Protein AF-A0A2P5VY56-F1 (afdb_monomer)

Radi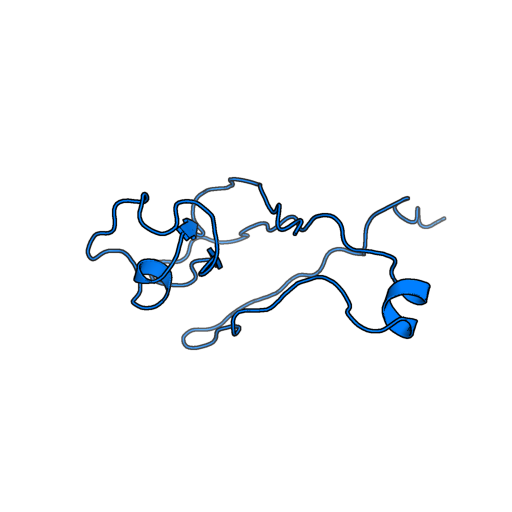us of gyration: 15.64 Å; Cα contacts (8 Å, |Δi|>4): 92; chains: 1; bounding box: 47×25×35 Å

pLDDT: mean 77.49, std 16.26, range [36.97, 93.0]

Organism: Gossypium barbadense (NCBI:txid3634)

Foldseek 3Di:
DDDDDPQDDPDDDDDDDPPDDDDDDDPFDPDPVCCVVRNGDQFDWDAQPDADQADPKDFDLPDDCQVVDDDDPRHDPRSNNGPIDHSVDPDDDDGDDD

Sequence (98 aa):
MAHQPENGESMQILHYENGQKYEPHFNYFHDKANQELGGHRIATVLMYLSDVKSGGETVFPNAEGKLSQPKDDSWSDCAKNGYADHTDLLEEFSFDSS

Structure (mmCIF, N/CA/C/O backbone):
data_AF-A0A2P5VY56-F1
#
_entry.id   AF-A0A2P5VY56-F1
#
loop_
_atom_site.group_PDB
_atom_site.id
_atom_site.type_symbol
_atom_site.label_atom_id
_atom_site.label_alt_id
_atom_site.label_comp_id
_atom_site.label_asym_id
_atom_site.label_entity_id
_atom_site.label_seq_id
_atom_site.pdbx_PDB_ins_code
_atom_site.Cartn_x
_atom_site.Cartn_y
_atom_site.Cartn_z
_atom_site.occupancy
_atom_site.B_iso_or_equiv
_atom_site.auth_seq_id
_atom_site.auth_comp_id
_atom_site.auth_asym_id
_atom_site.auth_atom_id
_atom_site.pdbx_PDB_model_num
ATOM 1 N N . MET A 1 1 ? 30.411 -16.830 -6.931 1.00 41.31 1 MET A N 1
ATOM 2 C CA . MET A 1 1 ? 29.624 -16.194 -8.006 1.00 41.31 1 MET A CA 1
ATOM 3 C C . MET A 1 1 ? 28.291 -15.810 -7.398 1.00 41.31 1 MET A C 1
ATOM 5 O O . MET A 1 1 ? 27.598 -16.703 -6.933 1.00 41.31 1 MET A O 1
ATOM 9 N N . ALA A 1 2 ? 27.988 -14.517 -7.288 1.00 51.44 2 ALA A N 1
ATOM 10 C CA . ALA A 1 2 ? 26.650 -14.084 -6.899 1.00 51.44 2 ALA A CA 1
ATOM 11 C C . ALA A 1 2 ? 25.732 -14.314 -8.105 1.00 51.44 2 ALA A C 1
ATOM 13 O O . ALA A 1 2 ? 26.028 -13.838 -9.199 1.00 51.44 2 ALA A O 1
ATOM 14 N N . HIS A 1 3 ? 24.690 -15.118 -7.920 1.00 57.75 3 HIS A N 1
ATOM 15 C CA . HIS A 1 3 ? 23.650 -15.310 -8.919 1.00 57.75 3 HIS A CA 1
ATOM 16 C C . HIS A 1 3 ? 22.859 -14.002 -8.992 1.00 57.75 3 HIS A C 1
ATOM 18 O O . HIS A 1 3 ? 22.234 -13.623 -8.002 1.00 57.75 3 HIS A O 1
ATOM 24 N N . GLN A 1 4 ? 22.958 -13.269 -10.102 1.00 56.81 4 GLN A N 1
ATOM 25 C CA . GLN A 1 4 ? 22.040 -12.158 -10.323 1.00 56.81 4 GLN A CA 1
ATOM 26 C C . GLN A 1 4 ? 20.691 -12.748 -10.744 1.00 56.81 4 GLN A C 1
ATOM 28 O O . GLN A 1 4 ? 20.676 -13.571 -11.663 1.00 56.81 4 GLN A O 1
ATOM 33 N N . PRO A 1 5 ? 19.590 -12.402 -10.058 1.00 63.72 5 PRO A N 1
ATOM 34 C CA . PRO A 1 5 ? 18.260 -12.839 -10.462 1.00 63.72 5 PRO A CA 1
ATOM 35 C C . PRO A 1 5 ? 17.980 -12.355 -11.884 1.00 63.72 5 PRO A C 1
ATOM 37 O O . PRO A 1 5 ? 18.254 -11.205 -12.215 1.00 63.72 5 PRO A O 1
ATOM 40 N N . GLU A 1 6 ? 17.457 -13.242 -12.728 1.00 68.88 6 GLU A N 1
ATOM 41 C CA . GLU A 1 6 ? 17.386 -12.983 -14.170 1.00 68.88 6 GLU A CA 1
ATOM 42 C C . GLU A 1 6 ? 16.414 -11.841 -14.527 1.00 68.88 6 GLU A C 1
ATOM 44 O O . GLU A 1 6 ? 16.596 -11.207 -15.556 1.00 68.88 6 GLU A O 1
ATOM 49 N N . ASN A 1 7 ? 15.434 -11.546 -13.658 1.00 76.25 7 ASN A N 1
ATOM 50 C CA . ASN A 1 7 ? 14.363 -10.566 -13.897 1.00 76.25 7 ASN A CA 1
ATOM 51 C C . ASN A 1 7 ? 13.914 -9.805 -12.627 1.00 76.25 7 ASN A C 1
ATOM 53 O O . ASN A 1 7 ? 12.855 -9.180 -12.625 1.00 76.25 7 ASN A O 1
ATOM 57 N N . GLY A 1 8 ? 14.657 -9.909 -11.521 1.00 71.31 8 GLY A N 1
ATOM 58 C CA . GLY A 1 8 ? 14.259 -9.354 -10.224 1.00 71.31 8 GLY A CA 1
ATOM 59 C C . GLY A 1 8 ? 15.241 -8.308 -9.717 1.00 71.31 8 GLY A C 1
ATOM 60 O O . GLY A 1 8 ? 16.444 -8.420 -9.926 1.00 71.31 8 GLY A O 1
ATOM 61 N N . GLU A 1 9 ? 14.742 -7.308 -9.001 1.00 78.25 9 GLU A N 1
ATOM 62 C CA . GLU A 1 9 ? 15.606 -6.444 -8.200 1.00 78.25 9 GLU A CA 1
ATOM 63 C C . GLU A 1 9 ? 15.993 -7.143 -6.887 1.00 78.25 9 GLU A C 1
ATOM 65 O O . GLU A 1 9 ? 15.330 -8.079 -6.431 1.00 78.25 9 GLU A O 1
ATOM 70 N N . SER A 1 10 ? 17.075 -6.683 -6.255 1.00 82.12 10 SER A N 1
ATOM 71 C CA . SER A 1 10 ? 17.402 -7.102 -4.889 1.00 82.12 10 SER A CA 1
ATOM 72 C C . SER A 1 10 ? 16.243 -6.785 -3.942 1.00 82.12 10 SER A C 1
ATOM 74 O O . SER A 1 10 ? 15.647 -5.711 -4.025 1.00 82.12 10 SER A O 1
ATOM 76 N N . MET A 1 11 ? 15.968 -7.693 -3.002 1.00 84.19 11 MET A N 1
ATOM 77 C CA . MET A 1 11 ? 14.924 -7.502 -1.994 1.00 84.19 11 MET A CA 1
ATOM 78 C C . MET A 1 11 ? 15.148 -6.209 -1.204 1.00 84.19 11 MET A C 1
ATOM 80 O O . MET A 1 11 ? 16.250 -5.950 -0.715 1.00 84.19 11 MET A O 1
ATOM 84 N N . GLN A 1 12 ? 14.082 -5.430 -1.050 1.00 85.56 12 GLN A N 1
ATOM 85 C CA . GLN A 1 12 ? 14.060 -4.236 -0.215 1.00 85.56 12 GLN A CA 1
ATOM 86 C C . GLN A 1 12 ? 13.240 -4.514 1.044 1.00 85.56 12 GLN A C 1
ATOM 88 O O . GLN A 1 12 ? 12.172 -5.115 0.969 1.00 85.56 12 GLN A O 1
ATOM 93 N N . ILE A 1 13 ? 13.750 -4.079 2.198 1.00 87.94 13 ILE A N 1
ATOM 94 C CA . ILE A 1 13 ? 13.060 -4.184 3.486 1.00 87.94 13 ILE A CA 1
ATOM 95 C C . ILE A 1 13 ? 12.761 -2.769 3.968 1.00 87.94 13 ILE A C 1
ATOM 97 O O . ILE A 1 13 ? 13.668 -1.943 4.083 1.00 87.94 13 ILE A O 1
ATOM 101 N N . LEU A 1 14 ? 11.490 -2.510 4.257 1.00 90.19 14 LEU A N 1
ATOM 102 C CA . LEU A 1 14 ? 10.999 -1.245 4.789 1.00 90.19 14 LEU A CA 1
ATOM 103 C C . LEU A 1 14 ? 10.384 -1.493 6.166 1.00 90.19 14 LEU A C 1
ATOM 105 O O . LEU A 1 14 ? 9.723 -2.505 6.383 1.00 90.19 14 LEU A O 1
ATOM 109 N N . HIS A 1 15 ? 10.610 -0.565 7.091 1.00 91.94 15 HIS A N 1
ATOM 110 C CA . HIS A 1 15 ? 10.036 -0.597 8.431 1.00 91.94 15 HIS A CA 1
ATOM 111 C C . HIS A 1 15 ? 9.410 0.763 8.719 1.00 91.94 15 HIS A C 1
ATOM 113 O O . HIS A 1 15 ? 10.086 1.786 8.606 1.00 91.94 15 HIS A O 1
ATOM 119 N N . TYR A 1 16 ? 8.124 0.752 9.061 1.00 91.38 16 TYR A N 1
ATOM 120 C CA . TYR A 1 16 ? 7.348 1.947 9.362 1.00 91.38 16 TYR A CA 1
ATOM 121 C C . TYR A 1 16 ? 7.058 2.019 10.859 1.00 91.38 16 TYR A C 1
ATOM 123 O O . TYR A 1 16 ? 6.596 1.054 11.463 1.00 91.38 16 TYR A O 1
ATOM 131 N N . GLU A 1 17 ? 7.302 3.186 11.443 1.00 92.38 17 GLU A N 1
ATOM 132 C CA . GLU A 1 17 ? 6.902 3.520 12.806 1.00 92.38 17 GLU A CA 1
ATOM 133 C C . GLU A 1 17 ? 5.511 4.169 12.843 1.00 92.38 17 GLU A C 1
ATOM 135 O O . GLU A 1 17 ? 4.974 4.627 11.832 1.00 92.38 17 GLU A O 1
ATOM 140 N N . ASN A 1 18 ? 4.929 4.263 14.040 1.00 91.81 18 ASN A N 1
ATOM 141 C CA . ASN A 1 18 ? 3.628 4.898 14.236 1.00 91.81 18 ASN A CA 1
ATOM 142 C C . ASN A 1 18 ? 3.598 6.327 13.670 1.00 91.81 18 ASN A C 1
ATOM 144 O O . ASN A 1 18 ? 4.415 7.176 14.026 1.00 91.81 18 ASN A O 1
ATOM 148 N N . GLY A 1 19 ? 2.603 6.599 12.826 1.00 90.62 19 GLY A N 1
ATOM 149 C CA . GLY A 1 19 ? 2.416 7.895 12.170 1.00 90.62 19 GLY A CA 1
ATOM 150 C C . GLY A 1 19 ? 3.206 8.065 10.871 1.00 90.62 19 GLY A C 1
ATOM 151 O O . GLY A 1 19 ? 2.973 9.041 10.157 1.00 90.62 19 GLY A O 1
ATOM 152 N N . GLN A 1 20 ? 4.095 7.130 10.527 1.00 93.00 20 GLN A N 1
ATOM 153 C CA . GLN A 1 20 ? 4.708 7.097 9.207 1.00 93.00 20 GLN A CA 1
ATOM 154 C C . GLN A 1 20 ? 3.737 6.508 8.186 1.00 93.00 20 GLN A C 1
ATOM 156 O O . GLN A 1 20 ? 2.956 5.605 8.474 1.00 93.00 20 GLN A O 1
ATOM 161 N N . LYS A 1 21 ? 3.800 7.044 6.972 1.00 88.94 21 LYS A N 1
ATOM 162 C CA . LYS A 1 21 ? 3.038 6.575 5.821 1.00 88.94 21 LYS A CA 1
ATOM 163 C C . LYS A 1 21 ? 3.804 6.881 4.547 1.00 88.94 21 LYS A C 1
ATOM 165 O O . LYS A 1 21 ? 4.685 7.742 4.537 1.00 88.94 21 LYS A O 1
ATOM 170 N N . TYR A 1 22 ? 3.419 6.208 3.477 1.00 87.31 22 TYR A N 1
ATOM 171 C CA . TYR A 1 22 ? 3.838 6.549 2.129 1.00 87.31 22 TYR A CA 1
ATOM 172 C C . TYR A 1 22 ? 2.628 7.094 1.362 1.00 87.31 22 TYR A C 1
ATOM 174 O O . TYR A 1 22 ? 1.514 6.604 1.537 1.00 87.31 22 TYR A O 1
ATOM 182 N N . GLU A 1 23 ? 2.826 8.130 0.549 1.00 87.38 23 GLU A N 1
ATOM 183 C CA . GLU A 1 23 ? 1.750 8.656 -0.298 1.00 87.38 23 GLU A CA 1
ATOM 184 C C . GLU A 1 23 ? 1.523 7.738 -1.516 1.00 87.38 23 GLU A C 1
ATOM 186 O O . GLU A 1 23 ? 2.475 7.115 -1.997 1.00 87.38 23 GLU A O 1
ATOM 191 N N . PRO A 1 24 ? 0.294 7.630 -2.049 1.00 85.12 24 PRO A N 1
ATOM 192 C CA . PRO A 1 24 ? 0.029 6.799 -3.223 1.00 85.12 24 PRO A CA 1
ATOM 193 C C . PRO A 1 24 ? 0.964 7.136 -4.394 1.00 85.12 24 PRO A C 1
ATOM 195 O O . PRO A 1 24 ? 1.133 8.305 -4.745 1.00 85.12 24 PRO A O 1
ATOM 198 N N . HIS A 1 25 ? 1.568 6.115 -5.000 1.00 84.62 25 HIS A N 1
ATOM 199 C CA . HIS A 1 25 ? 2.524 6.261 -6.097 1.00 84.62 25 HIS A CA 1
ATOM 200 C C . HIS A 1 25 ? 2.483 5.055 -7.034 1.00 84.62 25 HIS A C 1
ATOM 202 O O . HIS A 1 25 ? 1.964 3.995 -6.687 1.00 84.62 25 HIS A O 1
ATOM 208 N N . PHE A 1 26 ? 3.063 5.230 -8.219 1.00 79.69 26 PHE A N 1
ATOM 209 C CA . PHE A 1 26 ? 3.329 4.137 -9.140 1.00 79.69 26 PHE A CA 1
ATOM 210 C C . PHE A 1 26 ? 4.732 3.582 -8.911 1.00 79.69 26 PHE A C 1
ATOM 212 O O . PHE A 1 26 ? 5.685 4.340 -8.725 1.00 79.69 26 PHE A O 1
ATOM 219 N N . ASN A 1 27 ? 4.863 2.258 -8.979 1.00 73.25 27 ASN A N 1
ATOM 2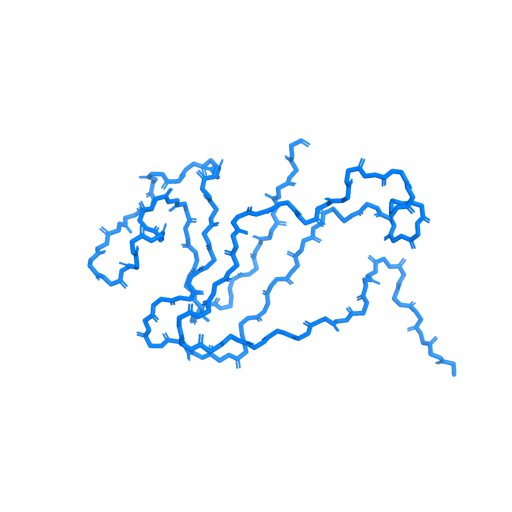20 C CA . ASN A 1 27 ? 6.151 1.587 -8.806 1.00 73.25 27 ASN A CA 1
ATOM 221 C C . AS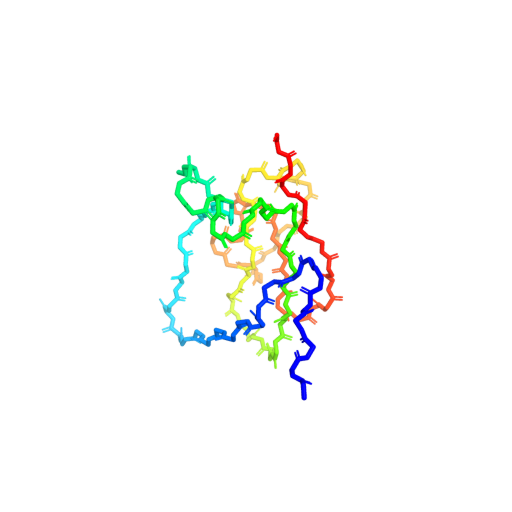N A 1 27 ? 7.001 1.564 -10.082 1.00 73.25 27 ASN A C 1
ATOM 223 O O . ASN A 1 27 ? 8.166 1.170 -10.004 1.00 73.25 27 ASN A O 1
ATOM 227 N N . TYR A 1 28 ? 6.456 1.973 -11.234 1.00 68.69 28 TYR A N 1
ATOM 228 C CA . TYR A 1 28 ? 7.174 2.025 -12.507 1.00 68.69 28 TYR A CA 1
ATOM 229 C C . TYR A 1 28 ? 7.843 3.385 -12.748 1.00 68.69 28 TYR A C 1
ATOM 231 O O . TYR A 1 28 ? 7.384 4.434 -12.296 1.00 68.69 28 TYR A O 1
ATOM 239 N N . PHE A 1 29 ? 8.942 3.368 -13.501 1.00 67.00 29 PHE A N 1
ATOM 240 C CA . PHE A 1 29 ? 9.680 4.576 -13.854 1.00 67.00 29 PHE A CA 1
ATOM 241 C C . PHE A 1 29 ? 9.057 5.273 -15.063 1.00 67.00 29 PHE A C 1
ATOM 243 O O . PHE A 1 29 ? 8.776 4.640 -16.083 1.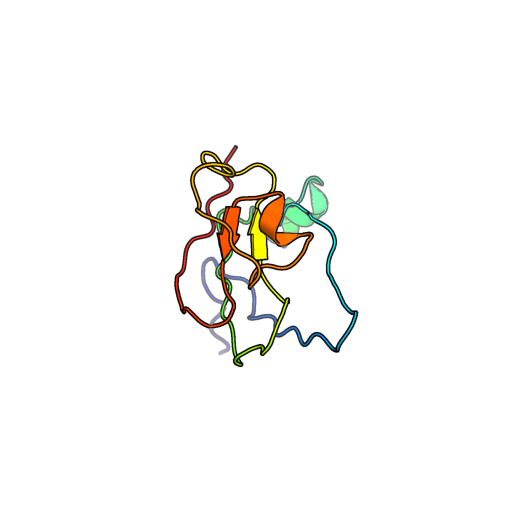00 67.00 29 PHE A O 1
ATOM 250 N N . HIS A 1 30 ? 8.890 6.592 -14.970 1.00 63.69 30 HIS A N 1
ATOM 251 C CA . HIS A 1 30 ? 8.464 7.431 -16.092 1.00 63.69 30 HIS A CA 1
ATOM 252 C C . HIS A 1 30 ? 9.637 7.923 -16.954 1.00 63.69 30 HIS A C 1
ATOM 254 O O . HIS A 1 30 ? 9.428 8.329 -18.098 1.00 63.69 30 HIS A O 1
ATOM 260 N N . ASP A 1 31 ? 10.862 7.921 -16.428 1.00 67.19 31 ASP A N 1
ATOM 261 C CA . ASP A 1 31 ? 12.038 8.448 -17.108 1.00 67.19 31 ASP A CA 1
ATOM 262 C C . ASP A 1 31 ? 12.858 7.343 -17.785 1.00 67.19 31 ASP A C 1
ATOM 264 O O . ASP A 1 31 ? 13.100 6.267 -17.238 1.00 67.19 31 ASP A O 1
ATOM 268 N N . LYS A 1 32 ? 13.325 7.637 -19.002 1.00 64.38 32 LYS A N 1
ATOM 269 C CA . LYS A 1 32 ? 14.074 6.678 -19.826 1.00 64.38 32 LYS A CA 1
ATOM 270 C C . LYS A 1 32 ? 15.372 6.205 -19.168 1.00 64.38 32 LYS A C 1
ATOM 272 O O . LYS A 1 32 ? 15.767 5.068 -19.379 1.00 64.38 32 LYS A O 1
ATOM 277 N N . ALA A 1 33 ? 16.011 7.050 -18.356 1.00 67.25 33 ALA A N 1
ATOM 278 C CA . ALA A 1 33 ? 17.277 6.716 -17.710 1.00 67.25 33 ALA A CA 1
ATOM 279 C C . ALA A 1 33 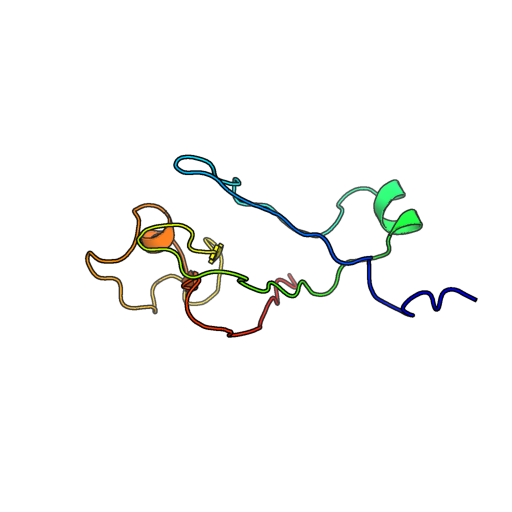? 17.117 5.591 -16.673 1.00 67.25 33 ALA A C 1
ATOM 281 O O . ALA A 1 33 ? 17.898 4.642 -16.679 1.00 67.25 33 ALA A O 1
ATOM 282 N N . ASN A 1 34 ? 16.083 5.645 -15.824 1.00 63.16 34 ASN A N 1
ATOM 283 C CA . ASN A 1 34 ? 15.827 4.570 -14.860 1.00 63.16 34 ASN A CA 1
ATOM 284 C C . ASN A 1 34 ? 15.273 3.297 -15.521 1.00 63.16 34 ASN A C 1
ATOM 286 O O . ASN A 1 34 ? 15.581 2.198 -15.063 1.00 63.16 34 ASN A O 1
ATOM 290 N N . GLN A 1 35 ? 14.532 3.417 -16.629 1.00 65.38 35 GLN A N 1
ATOM 291 C CA . GLN A 1 35 ? 14.098 2.256 -17.422 1.00 65.38 35 GLN A CA 1
ATOM 292 C C . GLN A 1 35 ? 15.281 1.506 -18.053 1.00 65.38 35 GLN A C 1
ATOM 294 O O . GLN A 1 35 ? 15.286 0.278 -18.072 1.00 65.38 35 GLN A O 1
ATOM 299 N N . GLU A 1 36 ? 16.302 2.219 -18.537 1.00 61.31 36 GLU A N 1
ATOM 300 C CA . GLU A 1 36 ? 17.509 1.610 -19.116 1.00 61.31 36 GLU A CA 1
ATOM 301 C C . GLU A 1 36 ? 18.401 0.928 -18.064 1.00 61.31 36 GLU A C 1
ATOM 303 O O . GLU A 1 36 ? 19.100 -0.032 -18.386 1.00 61.31 36 GLU A O 1
ATOM 308 N N . LEU A 1 37 ? 18.372 1.397 -16.811 1.00 61.38 37 LEU A N 1
ATOM 309 C CA . LEU A 1 37 ? 19.207 0.877 -15.722 1.00 61.38 37 LEU A CA 1
ATOM 310 C C . LEU A 1 37 ? 18.548 -0.257 -14.921 1.00 61.38 37 LEU A C 1
ATOM 312 O O . LEU A 1 37 ? 19.252 -1.163 -14.479 1.00 61.38 37 LEU A O 1
ATOM 316 N N . GLY A 1 38 ? 17.230 -0.197 -14.709 1.00 61.34 38 GLY A N 1
ATOM 317 C CA . GLY A 1 38 ? 16.481 -1.149 -13.874 1.00 61.34 38 GLY A CA 1
ATOM 318 C C . GLY A 1 38 ? 15.443 -1.991 -14.621 1.00 61.34 38 GLY A C 1
ATOM 319 O O . GLY A 1 38 ? 14.876 -2.909 -14.037 1.00 61.34 38 GLY A O 1
ATOM 320 N N . GLY A 1 39 ? 15.192 -1.706 -15.903 1.00 67.12 39 GLY A N 1
ATOM 321 C CA . GLY A 1 39 ? 14.108 -2.319 -16.670 1.00 67.12 39 GLY A CA 1
ATOM 322 C C . GLY A 1 39 ? 12.722 -1.761 -16.319 1.00 67.12 39 GLY A C 1
ATOM 323 O O . GLY A 1 39 ? 12.562 -0.858 -15.495 1.00 67.12 39 GLY A O 1
ATOM 324 N N . HIS A 1 40 ? 11.686 -2.299 -16.968 1.00 68.19 40 HIS A N 1
ATOM 325 C CA . HIS A 1 40 ? 10.296 -2.014 -16.608 1.00 68.19 40 HIS A CA 1
ATOM 326 C C . HIS A 1 40 ? 9.860 -2.950 -15.476 1.00 68.19 40 HIS A C 1
ATOM 328 O O . HIS A 1 40 ? 9.847 -4.166 -15.651 1.00 68.19 40 HIS A O 1
ATOM 334 N N . ARG A 1 41 ? 9.455 -2.394 -14.330 1.00 74.19 41 ARG A N 1
ATOM 335 C CA . ARG A 1 41 ? 8.780 -3.161 -13.274 1.00 74.19 41 ARG A CA 1
ATOM 336 C C . ARG A 1 41 ? 7.372 -3.509 -13.744 1.00 74.19 41 ARG A C 1
ATOM 338 O O . ARG A 1 41 ? 6.517 -2.633 -13.817 1.00 74.19 41 ARG A O 1
ATOM 345 N N . ILE A 1 42 ? 7.161 -4.774 -14.094 1.00 78.88 42 ILE A N 1
ATOM 346 C CA . ILE A 1 42 ? 5.871 -5.282 -14.594 1.00 78.88 42 ILE A CA 1
ATOM 347 C C . ILE A 1 42 ? 4.954 -5.686 -13.430 1.00 78.88 42 ILE A C 1
ATOM 349 O O . ILE A 1 42 ? 3.737 -5.611 -13.545 1.00 78.88 42 ILE A O 1
ATOM 353 N N . ALA A 1 43 ? 5.539 -6.089 -12.301 1.00 79.00 43 ALA A N 1
ATOM 354 C CA . ALA A 1 43 ? 4.821 -6.467 -11.091 1.00 79.00 43 ALA A CA 1
ATOM 355 C C . ALA A 1 43 ? 5.636 -6.097 -9.845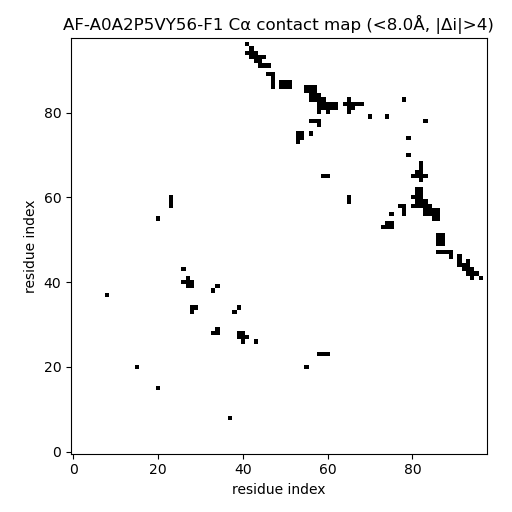 1.00 79.00 43 ALA A C 1
ATOM 357 O O . ALA A 1 43 ? 6.862 -5.984 -9.899 1.00 79.00 43 ALA A O 1
ATOM 358 N N . THR A 1 44 ? 4.949 -5.919 -8.717 1.00 80.75 44 THR A N 1
ATOM 359 C CA . THR A 1 44 ? 5.562 -5.782 -7.388 1.00 80.75 44 THR A CA 1
ATOM 360 C C . THR A 1 44 ? 5.008 -6.861 -6.468 1.00 80.75 44 THR A C 1
ATOM 362 O O . THR A 1 44 ? 3.801 -7.041 -6.382 1.00 80.75 44 THR A O 1
ATOM 365 N N . VAL A 1 45 ? 5.871 -7.558 -5.738 1.00 83.25 45 VAL A N 1
ATOM 366 C CA . VAL A 1 45 ? 5.431 -8.450 -4.660 1.00 83.25 45 VAL A CA 1
ATOM 367 C C . VAL A 1 45 ? 5.680 -7.743 -3.336 1.00 83.25 45 VAL A 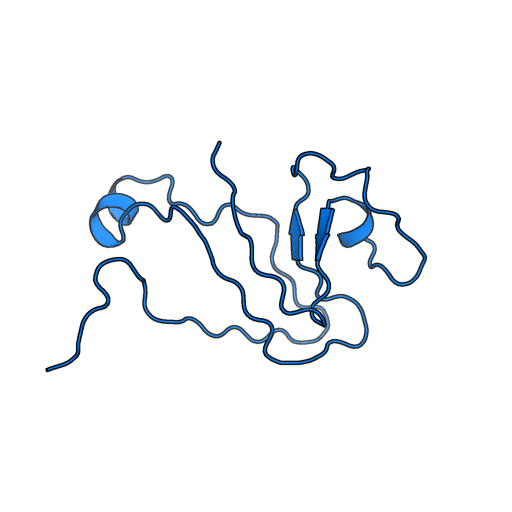C 1
ATOM 369 O O . VAL A 1 45 ? 6.804 -7.317 -3.064 1.00 83.25 45 VAL A O 1
ATOM 372 N N . LEU A 1 46 ? 4.629 -7.598 -2.531 1.00 86.75 46 LEU A N 1
ATOM 373 C CA . LEU A 1 46 ? 4.714 -7.077 -1.172 1.00 86.75 46 LEU A CA 1
ATOM 374 C C . LEU A 1 46 ? 4.585 -8.240 -0.192 1.00 86.75 46 LEU A C 1
ATOM 376 O O . LEU A 1 46 ? 3.714 -9.090 -0.341 1.00 86.75 46 LEU A O 1
ATOM 380 N N . MET A 1 47 ? 5.468 -8.272 0.804 1.00 86.38 47 MET A N 1
ATOM 381 C CA . MET A 1 47 ? 5.432 -9.250 1.887 1.00 86.38 47 MET A CA 1
ATOM 382 C C . MET A 1 47 ? 5.343 -8.505 3.212 1.00 86.38 47 MET A C 1
ATOM 384 O O . MET A 1 47 ? 6.239 -7.726 3.547 1.00 86.38 47 MET A O 1
ATOM 388 N N . TYR A 1 48 ? 4.283 -8.760 3.973 1.00 88.69 48 TYR A N 1
ATOM 389 C CA . TYR A 1 48 ? 4.144 -8.238 5.326 1.00 88.69 48 TYR A CA 1
ATOM 390 C C . TYR A 1 48 ? 4.914 -9.136 6.295 1.00 88.69 48 TYR A C 1
ATOM 392 O O . TYR A 1 48 ? 4.705 -10.346 6.352 1.00 88.69 48 TYR A O 1
ATOM 400 N N . LEU A 1 49 ? 5.863 -8.545 7.021 1.00 90.06 49 LEU A N 1
ATOM 401 C CA . LEU A 1 49 ? 6.794 -9.281 7.886 1.00 90.06 49 LEU A CA 1
ATOM 402 C C . LEU A 1 49 ? 6.387 -9.261 9.369 1.00 90.06 49 LEU A C 1
ATOM 404 O O . LEU A 1 49 ? 7.084 -9.840 10.203 1.00 90.06 49 LEU A O 1
ATOM 408 N N . SER A 1 50 ? 5.291 -8.580 9.705 1.00 88.12 50 SER A N 1
ATOM 409 C CA . SER A 1 50 ? 4.775 -8.449 11.068 1.00 88.12 50 SER A CA 1
ATOM 410 C C . SER A 1 50 ? 3.309 -8.031 11.066 1.00 88.12 50 SER A C 1
ATOM 412 O O . SER A 1 50 ? 2.933 -7.176 10.265 1.00 88.12 50 SER A O 1
ATOM 414 N N . ASP A 1 51 ? 2.543 -8.535 12.030 1.00 89.06 51 ASP A N 1
ATOM 415 C CA . ASP A 1 51 ? 1.155 -8.122 12.256 1.00 89.06 51 ASP A CA 1
ATOM 416 C C . ASP A 1 51 ? 1.081 -6.672 12.760 1.00 89.06 51 ASP A C 1
ATOM 418 O O . ASP A 1 51 ? 1.870 -6.250 13.621 1.00 89.06 51 ASP A O 1
ATOM 422 N N . VAL A 1 52 ? 0.095 -5.912 12.276 1.00 89.31 52 VAL A N 1
ATOM 423 C CA . VAL A 1 52 ? -0.123 -4.511 12.667 1.00 89.31 52 VAL A CA 1
ATOM 424 C C . VAL A 1 52 ? -1.472 -4.381 13.362 1.00 89.31 52 VAL A C 1
ATOM 426 O O . VAL A 1 52 ? -2.512 -4.745 12.838 1.00 89.31 52 VAL A O 1
ATOM 429 N N . LYS A 1 53 ? -1.479 -3.815 14.574 1.00 88.50 53 LYS A N 1
ATOM 430 C CA . LYS A 1 53 ? -2.703 -3.747 15.396 1.00 88.50 53 LYS A CA 1
ATOM 431 C C . LYS A 1 53 ? -3.814 -2.872 14.803 1.00 88.50 53 LYS A C 1
ATOM 433 O O . LYS A 1 53 ? -4.977 -3.093 15.124 1.00 88.50 53 LYS A O 1
ATOM 438 N N . SER A 1 54 ? -3.460 -1.810 14.082 1.00 89.88 54 SER A N 1
ATOM 439 C CA . SER A 1 54 ? -4.397 -0.861 13.469 1.00 89.88 54 SER A CA 1
ATOM 440 C C . SER A 1 54 ? -3.665 0.021 12.457 1.00 89.88 54 SER A C 1
ATOM 442 O O . SER A 1 54 ? -2.544 0.461 12.728 1.00 89.88 54 SER A O 1
ATOM 444 N N . GLY A 1 55 ? -4.313 0.309 11.326 1.00 91.69 55 GLY A N 1
ATOM 445 C CA . GLY A 1 55 ? -3.698 1.019 10.208 1.00 91.69 55 GLY A CA 1
ATOM 446 C C . GLY A 1 55 ? -2.717 0.140 9.425 1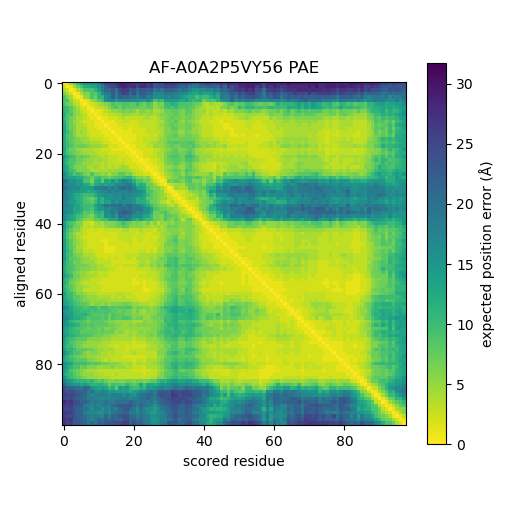.00 91.69 55 GLY A C 1
ATOM 447 O O . GLY A 1 55 ? -2.735 -1.082 9.541 1.00 91.69 55 GLY A O 1
ATOM 448 N N . GLY A 1 56 ? -1.832 0.775 8.651 1.00 91.44 56 GLY A N 1
ATOM 449 C CA . GLY A 1 56 ? -0.775 0.086 7.899 1.00 91.44 56 GLY A CA 1
ATOM 450 C C . GLY A 1 56 ? -1.248 -0.612 6.622 1.00 91.44 56 GLY A C 1
ATOM 451 O O . GLY A 1 56 ? -0.454 -1.300 5.989 1.00 91.44 56 GLY A O 1
ATOM 452 N N . GLU A 1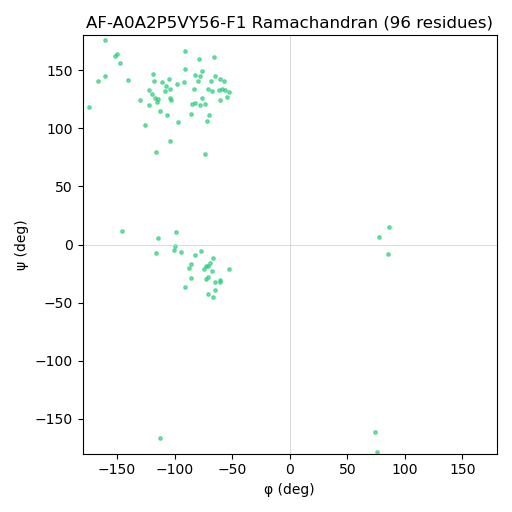 57 ? -2.510 -0.430 6.231 1.00 92.56 57 GLU A N 1
ATOM 453 C CA . GLU A 1 57 ? -3.079 -1.066 5.048 1.00 92.56 57 GLU A CA 1
ATOM 454 C C . GLU A 1 57 ? -2.404 -0.576 3.760 1.00 92.56 57 GLU A C 1
ATOM 456 O O . GLU A 1 57 ? -2.097 0.613 3.604 1.00 92.56 57 GLU A O 1
ATOM 461 N N . THR A 1 58 ? -2.261 -1.472 2.784 1.00 92.12 58 THR A N 1
ATOM 462 C CA . THR A 1 58 ? -1.887 -1.077 1.421 1.00 92.12 58 THR A CA 1
ATOM 463 C C . THR A 1 58 ? -3.151 -0.700 0.665 1.00 92.12 58 THR A C 1
ATOM 465 O O . THR A 1 58 ? -4.000 -1.549 0.397 1.00 92.12 58 THR A O 1
ATOM 468 N N . VAL A 1 59 ? -3.294 0.584 0.329 1.00 92.00 59 VAL A N 1
ATOM 469 C CA . VAL A 1 59 ? -4.502 1.126 -0.308 1.00 92.00 59 VAL A CA 1
ATOM 470 C C . VAL A 1 59 ? -4.272 1.366 -1.798 1.00 92.00 59 VAL A C 1
ATOM 472 O O . VAL A 1 59 ? -3.382 2.119 -2.186 1.00 92.00 59 VAL A O 1
ATOM 475 N N . PHE A 1 60 ? -5.148 0.801 -2.625 1.00 91.31 60 PHE A N 1
ATOM 476 C CA . PHE A 1 60 ? -5.242 1.002 -4.067 1.00 91.31 60 PHE A CA 1
ATOM 477 C C . PHE A 1 60 ? -6.440 1.922 -4.385 1.00 91.31 60 PHE A C 1
ATOM 479 O O . PHE A 1 60 ? -7.566 1.455 -4.602 1.00 91.31 60 PHE A O 1
ATOM 486 N N . PRO A 1 61 ? -6.248 3.257 -4.414 1.00 89.44 61 PRO A N 1
ATOM 487 C CA . PRO A 1 61 ? -7.343 4.228 -4.552 1.00 89.44 61 PRO A CA 1
ATOM 488 C C . PRO A 1 61 ? -8.011 4.229 -5.937 1.00 89.44 61 PRO A C 1
ATOM 490 O O . PRO A 1 61 ? -9.110 4.770 -6.099 1.00 89.44 61 PRO A O 1
ATOM 493 N N . ASN A 1 62 ? -7.358 3.632 -6.936 1.00 89.50 62 ASN A N 1
ATOM 494 C CA . ASN A 1 62 ? -7.816 3.585 -8.325 1.00 89.50 62 ASN A CA 1
ATOM 495 C C . ASN A 1 62 ? -8.156 2.167 -8.806 1.00 89.50 62 ASN A C 1
ATOM 497 O O . ASN A 1 62 ? -8.477 2.007 -9.978 1.00 89.50 62 ASN A O 1
ATOM 501 N N . ALA A 1 63 ? -8.125 1.162 -7.923 1.00 87.88 63 ALA A N 1
ATOM 502 C CA . ALA A 1 63 ? -8.452 -0.209 -8.296 1.00 87.88 63 ALA A CA 1
ATOM 503 C C . ALA A 1 63 ? -9.892 -0.340 -8.816 1.00 87.88 63 ALA A C 1
ATOM 505 O O . ALA A 1 63 ? -10.837 0.262 -8.281 1.00 87.88 63 ALA A O 1
ATOM 506 N N . GLU A 1 64 ? -10.064 -1.188 -9.828 1.00 85.31 64 GLU A N 1
ATOM 507 C CA . GLU A 1 64 ? -11.380 -1.657 -10.243 1.00 85.31 64 GLU A CA 1
ATOM 508 C C . GLU A 1 64 ? -12.025 -2.404 -9.066 1.00 85.31 64 GLU A C 1
ATOM 510 O O . GLU A 1 64 ? -11.434 -3.307 -8.485 1.00 85.31 64 GLU A O 1
ATOM 515 N N . GLY A 1 65 ? -13.220 -1.980 -8.646 1.00 84.12 65 GLY A N 1
ATOM 516 C CA . GLY A 1 65 ? -13.866 -2.542 -7.453 1.00 84.12 65 GLY A CA 1
ATOM 517 C C . GLY A 1 65 ? -13.461 -1.895 -6.123 1.00 84.12 65 GLY A C 1
ATOM 518 O O . GLY A 1 65 ? -13.805 -2.405 -5.063 1.00 84.12 65 GLY A O 1
ATOM 519 N N . LYS A 1 66 ? -12.827 -0.717 -6.111 1.00 83.31 66 LYS A N 1
ATOM 520 C CA . LYS A 1 66 ? -12.526 -0.007 -4.848 1.00 83.31 66 LYS A CA 1
ATOM 521 C C . LYS A 1 66 ? -13.713 0.232 -3.901 1.00 83.31 66 LYS A C 1
ATOM 523 O O . LYS A 1 66 ? -13.507 0.462 -2.718 1.00 83.31 66 LYS A O 1
ATOM 528 N N . LEU A 1 67 ? -14.945 0.197 -4.415 1.00 84.25 67 LEU A N 1
ATOM 529 C CA . LEU A 1 67 ? -16.179 0.330 -3.628 1.00 84.25 67 LEU A CA 1
ATOM 530 C C . LEU A 1 67 ? -16.868 -1.012 -3.337 1.00 84.25 67 LEU A C 1
ATOM 532 O O . LEU A 1 67 ? -17.892 -1.028 -2.659 1.00 84.25 67 LEU A O 1
ATOM 536 N N . SER A 1 68 ? -16.367 -2.127 -3.876 1.00 87.94 68 SER A N 1
ATOM 537 C CA . SER A 1 68 ? -16.985 -3.442 -3.684 1.00 87.94 68 SER A CA 1
ATOM 538 C C . SER A 1 68 ? -16.535 -4.133 -2.403 1.00 87.94 68 SER A C 1
ATOM 540 O O . SER A 1 68 ? -17.192 -5.076 -1.973 1.00 87.94 68 SER A O 1
ATOM 542 N N . GLN A 1 69 ? -15.436 -3.684 -1.793 1.00 89.75 69 GLN A N 1
ATOM 543 C CA . GLN A 1 69 ? -14.962 -4.213 -0.521 1.00 89.75 69 GLN A CA 1
ATOM 544 C C . GLN A 1 69 ? -15.800 -3.630 0.631 1.00 89.75 69 GLN A C 1
ATOM 546 O O . GLN A 1 69 ? -15.804 -2.409 0.809 1.00 89.75 69 GLN A O 1
ATOM 551 N N . PRO A 1 70 ? -16.500 -4.455 1.433 1.00 90.12 70 PRO A N 1
ATOM 552 C CA . PRO A 1 70 ? -17.191 -3.974 2.624 1.00 90.12 70 PRO A CA 1
ATOM 553 C C . PRO A 1 70 ? -16.189 -3.365 3.609 1.00 90.12 70 PRO A C 1
ATOM 555 O O . PRO A 1 70 ? -15.153 -3.966 3.893 1.00 90.12 70 PRO A O 1
ATOM 558 N N . LYS A 1 71 ? -16.503 -2.179 4.132 1.00 90.44 71 LYS A N 1
ATOM 559 C CA . LYS A 1 71 ? -15.683 -1.475 5.123 1.00 90.44 71 LYS A CA 1
ATOM 560 C C . LYS A 1 71 ? -16.493 -1.265 6.395 1.00 90.44 71 LYS A C 1
ATOM 562 O O . LYS A 1 71 ? -17.612 -0.759 6.337 1.00 90.44 71 LYS A O 1
ATOM 567 N N . ASP A 1 72 ? -15.914 -1.640 7.524 1.00 90.81 72 ASP A N 1
ATOM 568 C CA . ASP A 1 72 ? -16.414 -1.333 8.862 1.00 90.81 72 ASP A CA 1
ATOM 569 C C . ASP A 1 72 ? -15.458 -0.372 9.599 1.00 90.81 72 ASP A C 1
ATOM 571 O O . ASP A 1 72 ? -14.585 0.261 8.993 1.00 90.81 72 ASP A O 1
ATOM 575 N N . ASP A 1 73 ? -15.638 -0.235 10.911 1.00 90.38 73 ASP A N 1
ATOM 576 C CA . ASP A 1 73 ? -14.849 0.672 11.746 1.00 90.38 73 ASP A CA 1
ATOM 577 C C . ASP A 1 73 ? -13.439 0.162 12.075 1.00 90.38 73 ASP A C 1
ATOM 579 O O . ASP A 1 73 ? -12.657 0.908 12.661 1.00 90.38 73 ASP A O 1
ATOM 583 N N . SER A 1 74 ? -13.085 -1.069 11.686 1.00 89.56 74 SER A N 1
ATOM 584 C CA . SER A 1 74 ? -11.718 -1.581 11.850 1.00 89.56 74 SER A CA 1
ATOM 585 C C . SER A 1 74 ? -10.729 -0.984 10.842 1.00 89.56 74 SER A C 1
ATOM 587 O O . SER A 1 74 ? -9.528 -0.955 11.106 1.00 89.56 74 SER A O 1
ATOM 589 N N . TRP A 1 75 ? -11.230 -0.458 9.720 1.00 91.69 75 TRP A N 1
ATOM 590 C CA . TRP A 1 75 ? -10.426 0.159 8.667 1.00 91.69 75 TRP A CA 1
ATOM 591 C C . TRP A 1 75 ? -10.022 1.590 9.007 1.00 91.69 75 TRP A C 1
ATOM 593 O O . TRP A 1 75 ? -10.840 2.393 9.473 1.00 91.69 75 TRP A O 1
ATOM 603 N N . SER A 1 76 ? -8.789 1.949 8.662 1.00 92.06 76 SER A N 1
ATOM 604 C CA . SER A 1 76 ? -8.330 3.334 8.720 1.00 92.06 76 SER A CA 1
ATOM 605 C C . SER A 1 76 ? -9.060 4.247 7.723 1.00 92.06 76 SER A C 1
ATOM 607 O O . SER A 1 76 ? -9.642 3.810 6.724 1.00 92.06 76 SER A O 1
ATOM 609 N N . ASP A 1 77 ? -8.990 5.561 7.960 1.00 91.38 77 ASP A N 1
ATOM 610 C CA . ASP A 1 77 ? -9.593 6.559 7.069 1.00 91.38 77 ASP A CA 1
ATOM 611 C C . ASP A 1 77 ? -9.014 6.506 5.645 1.00 91.38 77 ASP A C 1
ATOM 613 O O . ASP A 1 77 ? -9.731 6.759 4.674 1.00 91.38 77 ASP A O 1
ATOM 617 N N . CYS A 1 78 ? -7.733 6.149 5.482 1.00 88.31 78 CYS A N 1
ATOM 618 C CA . CYS A 1 78 ? -7.162 5.963 4.148 1.00 88.31 78 CYS A CA 1
ATOM 619 C C . CYS A 1 78 ? -7.722 4.705 3.474 1.00 88.31 78 CYS A C 1
ATOM 621 O O . CYS A 1 78 ? -8.119 4.769 2.310 1.00 88.31 78 CYS A O 1
ATOM 623 N N . ALA A 1 79 ? -7.842 3.595 4.203 1.00 91.62 79 ALA A N 1
ATOM 624 C CA . ALA A 1 79 ? -8.302 2.324 3.657 1.00 91.62 79 ALA A CA 1
ATOM 625 C C . ALA A 1 79 ? -9.796 2.291 3.302 1.00 91.62 79 ALA A C 1
ATOM 627 O O . ALA A 1 79 ? -10.221 1.453 2.505 1.00 91.62 79 ALA A O 1
ATOM 628 N N . LYS A 1 80 ? -10.593 3.219 3.841 1.00 91.62 80 LYS A N 1
ATOM 629 C CA . LYS A 1 80 ? -11.999 3.424 3.451 1.00 91.62 80 LYS A CA 1
ATOM 630 C C . LYS A 1 80 ? -12.163 4.078 2.073 1.00 91.62 80 LYS A C 1
ATOM 632 O O . LYS A 1 80 ? -13.236 3.987 1.487 1.00 91.62 80 LYS A O 1
ATOM 637 N N . ASN A 1 81 ? -11.118 4.718 1.544 1.00 88.62 81 ASN A N 1
ATOM 638 C CA . ASN A 1 81 ? -11.163 5.464 0.281 1.00 88.62 81 ASN A CA 1
ATOM 639 C C . ASN A 1 81 ? -10.619 4.679 -0.932 1.00 88.62 81 ASN A C 1
ATOM 641 O O . ASN A 1 81 ? -10.421 5.255 -2.005 1.00 88.62 81 ASN A O 1
ATOM 645 N N . GLY A 1 82 ? -10.382 3.373 -0.791 1.00 89.81 82 GLY A N 1
ATOM 646 C CA . GLY A 1 82 ? -9.854 2.521 -1.853 1.00 89.81 82 GLY A CA 1
ATOM 647 C C . GLY A 1 82 ? -10.109 1.037 -1.603 1.00 89.81 82 GLY A C 1
ATOM 648 O O . GLY A 1 82 ? -10.596 0.649 -0.540 1.00 89.81 82 GLY A O 1
ATOM 649 N N . TYR A 1 83 ? -9.723 0.204 -2.573 1.00 92.00 83 TYR A N 1
ATOM 650 C CA . TYR A 1 83 ? -9.506 -1.210 -2.277 1.00 92.00 83 TYR A CA 1
ATOM 651 C C . TYR A 1 83 ? -8.281 -1.286 -1.371 1.00 92.00 83 TYR A C 1
ATOM 653 O O . TYR A 1 83 ? -7.289 -0.618 -1.656 1.00 92.00 83 TYR A O 1
ATOM 661 N N . ALA A 1 84 ? -8.340 -2.023 -0.272 1.00 91.56 84 ALA A N 1
ATOM 662 C CA . ALA A 1 84 ? -7.220 -2.071 0.654 1.00 91.56 84 ALA A CA 1
ATOM 663 C C . ALA A 1 84 ? -7.010 -3.475 1.186 1.00 91.56 84 ALA A C 1
ATOM 665 O O . ALA A 1 84 ? -7.976 -4.186 1.467 1.00 91.56 84 ALA A O 1
ATOM 666 N N . ASP A 1 85 ? -5.745 -3.829 1.335 1.00 88.94 85 ASP A N 1
ATOM 667 C CA . ASP A 1 85 ? -5.337 -5.106 1.888 1.00 88.94 85 ASP A CA 1
ATOM 668 C C . ASP A 1 85 ? -4.824 -4.941 3.320 1.00 88.94 85 ASP A C 1
ATOM 670 O O . ASP A 1 85 ? -4.187 -3.935 3.656 1.00 88.94 85 ASP A O 1
ATOM 674 N N . HIS A 1 86 ? -5.142 -5.921 4.162 1.00 82.38 86 HIS A N 1
ATOM 675 C CA . HIS A 1 86 ? -4.678 -5.959 5.542 1.00 82.38 86 HIS A CA 1
ATOM 676 C C . HIS A 1 86 ? -3.265 -6.529 5.598 1.00 82.38 86 HIS A C 1
ATOM 678 O O . HIS A 1 86 ? -2.922 -7.463 4.884 1.00 82.38 86 HIS A O 1
ATOM 684 N N . THR A 1 87 ? -2.464 -6.023 6.529 1.00 71.38 87 THR A N 1
ATOM 685 C CA . THR A 1 87 ? -1.098 -6.514 6.767 1.00 71.38 87 THR A CA 1
ATOM 686 C C . THR A 1 87 ? -1.041 -7.941 7.311 1.00 71.38 87 THR A C 1
ATOM 688 O O . THR A 1 87 ? 0.031 -8.533 7.369 1.00 71.38 87 THR A O 1
ATOM 691 N N . ASP A 1 88 ? -2.186 -8.481 7.729 1.00 59.03 88 ASP A N 1
ATOM 692 C CA . ASP A 1 88 ? -2.290 -9.740 8.465 1.00 59.03 88 ASP A CA 1
ATOM 693 C C . ASP A 1 88 ? -2.555 -10.942 7.541 1.00 59.03 88 ASP A C 1
ATOM 695 O O . ASP A 1 88 ? -2.562 -12.091 7.988 1.00 59.03 88 ASP A O 1
ATOM 699 N N . LEU A 1 89 ? -2.780 -10.700 6.244 1.00 51.09 89 LEU A N 1
ATOM 700 C CA . LEU A 1 89 ? -2.984 -11.745 5.248 1.00 51.09 89 LEU A CA 1
ATOM 701 C C . LEU A 1 89 ? -1.836 -11.721 4.239 1.00 51.09 89 LEU A C 1
ATOM 703 O O . LEU A 1 89 ? -1.568 -10.722 3.580 1.00 51.09 89 LEU A O 1
ATOM 707 N N . LEU A 1 90 ? -1.143 -12.855 4.118 1.00 43.19 90 LEU A N 1
ATOM 708 C CA . LEU A 1 90 ? -0.248 -13.119 2.996 1.00 43.19 90 LEU A CA 1
ATOM 709 C C . LEU A 1 90 ? -1.104 -13.402 1.758 1.00 43.19 90 LEU A C 1
ATOM 711 O O . LEU A 1 90 ? -1.283 -14.561 1.385 1.00 43.19 90 LEU A O 1
ATOM 715 N N . GLU A 1 91 ? -1.645 -12.362 1.132 1.00 42.78 91 GLU A N 1
ATOM 716 C CA . GLU A 1 91 ? -2.158 -12.465 -0.230 1.00 42.78 91 GLU A CA 1
ATOM 717 C C . GLU A 1 91 ? -1.284 -11.632 -1.172 1.00 42.78 91 GLU A C 1
ATOM 719 O O . GLU A 1 91 ? -1.162 -10.414 -1.069 1.00 42.78 91 GLU A O 1
ATOM 724 N N . GLU A 1 92 ? -0.611 -12.319 -2.096 1.00 42.97 92 GLU A N 1
ATOM 725 C CA . GLU A 1 92 ? -0.012 -11.668 -3.255 1.00 42.97 92 GLU A CA 1
ATOM 726 C C . GLU A 1 92 ? -1.130 -11.220 -4.195 1.00 42.97 92 GLU A C 1
ATOM 728 O O . GLU A 1 92 ? -1.993 -12.030 -4.494 1.00 42.97 92 GLU A O 1
ATOM 733 N N . PHE A 1 93 ? -1.080 -9.984 -4.701 1.00 42.78 93 PHE A N 1
ATOM 734 C CA . PHE A 1 93 ? -1.115 -9.649 -6.135 1.00 42.78 93 PHE A CA 1
ATOM 735 C C . PHE A 1 93 ? -0.894 -8.135 -6.289 1.00 42.78 93 PHE A C 1
ATOM 737 O O . PHE A 1 93 ? -1.709 -7.328 -5.853 1.00 42.78 93 PHE A O 1
ATOM 744 N N . SER A 1 94 ? 0.178 -7.728 -6.973 1.00 42.25 94 SER A N 1
ATOM 745 C CA . SER A 1 94 ? 0.208 -6.416 -7.626 1.00 42.25 94 SER A CA 1
ATOM 746 C C . SER A 1 94 ? 0.087 -6.637 -9.123 1.00 42.25 94 SER A C 1
ATOM 748 O O . SER A 1 94 ? 1.001 -7.165 -9.756 1.00 42.25 94 SER A O 1
ATOM 750 N N . PHE A 1 95 ? -1.042 -6.220 -9.680 1.00 47.78 95 PHE A N 1
ATOM 751 C CA . PHE A 1 95 ? -1.146 -5.877 -11.088 1.00 47.78 95 PHE A CA 1
ATOM 752 C C . PHE A 1 95 ? -1.717 -4.467 -11.157 1.00 47.78 95 PHE A C 1
ATOM 754 O O . PHE A 1 95 ? -2.911 -4.261 -10.966 1.00 47.78 95 PHE A O 1
ATOM 761 N N . ASP A 1 96 ? -0.847 -3.498 -11.421 1.00 40.62 96 ASP A N 1
ATOM 762 C CA . ASP A 1 96 ? -1.263 -2.247 -12.044 1.00 40.62 96 ASP A CA 1
ATOM 763 C C . ASP A 1 96 ? -0.549 -2.182 -13.396 1.00 40.62 96 ASP A C 1
ATOM 765 O O . ASP A 1 96 ? 0.532 -1.611 -13.542 1.00 40.62 96 ASP A O 1
ATOM 769 N N . SER A 1 97 ? -1.111 -2.909 -14.365 1.00 36.97 97 SER A N 1
ATOM 770 C CA . SER A 1 97 ? -0.878 -2.614 -15.772 1.00 36.97 97 SER A CA 1
ATOM 771 C C . SER A 1 97 ? -2.052 -1.769 -16.250 1.00 36.97 97 SER A C 1
ATOM 773 O O . SER A 1 97 ? -3.148 -2.301 -16.449 1.00 36.97 97 SER A O 1
ATOM 775 N N . SER A 1 98 ? -1.810 -0.474 -16.437 1.00 37.53 98 SER A N 1
ATOM 776 C CA . SER A 1 98 ? -2.562 0.323 -17.408 1.00 37.53 98 SER A CA 1
ATOM 777 C C . SER A 1 98 ? -1.813 0.376 -18.733 1.00 37.53 98 SER A C 1
ATOM 779 O O . SER A 1 98 ? -0.560 0.351 -18.712 1.00 37.53 98 SER A O 1
#

Mean predicted aligned error: 8.53 Å

InterPro domains:
  IPR044862 Prolyl 4-hydroxylase alpha subunit, Fe(2+) 2OG dioxygenase domain [PF13640] (11-65)
  IPR045054 Prolyl 4-hydroxylase [PTHR10869] (5-68)

Secondary structure (DSSP, 8-state):
-----SS-PPP------TT-------SS--SHHHHHHH-----------S--SS---EEETT-TTTTTS---TTS-TTGGGSEEE-TTS---------

Solvent-accessible surface area (backbone atoms only — not comparable to full-atom values): 6960 Å² total; per-residue (Å²): 133,84,82,74,64,93,90,58,78,81,89,82,87,84,85,80,58,93,91,60,82,80,77,92,77,76,91,53,72,90,49,69,70,56,33,76,75,72,47,82,62,74,62,57,89,75,79,70,90,59,77,62,98,68,54,84,51,57,56,38,69,80,45,90,59,27,82,70,61,90,78,65,88,81,56,38,81,70,38,69,62,12,33,54,46,60,48,78,55,99,67,84,80,48,77,82,80,129